Protein AF-A0A916DTI0-F1 (afdb_monomer_lite)

Sequence (153 aa):
MPKKNTNSKPKQEKGILLILILLVIFASASFWEALKLSPRIKTKQDLADYYGITRKTLNKWITHFTTINLEEFKKIRKITFSDLSQILNQLGRVKENSQPLSKKEIKKRCETSDRVLRENISEKYCGISLETYKQVNIFPPNISKKILSHIGV

pLDDT: mean 89.06, std 11.7, range [54.84, 98.19]

Radius of gyration: 21.04 Å; chains: 1; bounding box: 72×32×56 Å

Structure (mmCIF, N/CA/C/O backbone):
data_AF-A0A916DTI0-F1
#
_entry.id   AF-A0A916DTI0-F1
#
loop_
_atom_site.group_PDB
_atom_site.id
_atom_site.type_symbol
_atom_site.label_atom_id
_atom_site.label_alt_id
_atom_site.label_comp_id
_atom_site.label_asym_id
_atom_site.label_entity_id
_atom_site.label_seq_id
_atom_site.pdbx_PDB_ins_code
_atom_site.Cartn_x
_atom_site.Cartn_y
_atom_site.Cartn_z
_atom_site.occupancy
_atom_site.B_iso_or_equiv
_atom_site.auth_seq_id
_atom_site.auth_comp_id
_atom_site.auth_asym_id
_atom_site.auth_atom_id
_atom_site.pdbx_PDB_model_num
ATOM 1 N N . MET A 1 1 ? 54.707 -17.387 37.908 1.00 54.91 1 MET A N 1
ATOM 2 C CA . MET A 1 1 ? 53.911 -17.990 36.813 1.00 54.91 1 MET A CA 1
ATOM 3 C C . MET A 1 1 ? 52.779 -17.037 36.430 1.00 54.91 1 MET A C 1
ATOM 5 O O . MET A 1 1 ? 51.977 -16.723 37.304 1.00 54.91 1 MET A O 1
ATOM 9 N N . PRO A 1 2 ? 52.729 -16.513 35.193 1.00 57.06 2 PRO A N 1
ATOM 10 C CA . PRO A 1 2 ? 51.719 -15.533 34.790 1.00 57.06 2 PRO A CA 1
ATOM 11 C C . PRO A 1 2 ? 50.361 -16.197 34.502 1.00 57.06 2 PRO A C 1
ATOM 13 O O . PRO A 1 2 ? 50.277 -17.185 33.772 1.00 57.06 2 PRO A O 1
ATOM 16 N N . LYS A 1 3 ? 49.289 -15.643 35.085 1.00 54.84 3 LYS A N 1
ATOM 17 C CA . LYS A 1 3 ? 47.898 -16.072 34.871 1.00 54.84 3 LYS A CA 1
ATOM 18 C C . LYS A 1 3 ? 47.464 -15.723 33.443 1.00 54.84 3 LYS A C 1
ATOM 20 O O . LYS A 1 3 ? 47.428 -14.552 33.073 1.00 54.84 3 LYS A O 1
ATOM 25 N N . LYS A 1 4 ? 47.122 -16.740 32.644 1.00 55.59 4 LYS A N 1
ATOM 26 C CA . LYS A 1 4 ? 46.510 -16.573 31.318 1.00 55.59 4 LYS A CA 1
ATOM 27 C C . LYS A 1 4 ? 45.127 -15.941 31.475 1.00 55.59 4 LYS A C 1
ATOM 29 O O . LYS A 1 4 ? 44.228 -16.539 32.056 1.00 55.59 4 LYS A O 1
ATOM 34 N N . ASN A 1 5 ? 44.984 -14.734 30.941 1.00 57.84 5 ASN A N 1
ATOM 35 C CA . ASN A 1 5 ? 43.730 -14.001 30.878 1.00 57.84 5 ASN A CA 1
ATOM 36 C C . ASN A 1 5 ? 42.876 -14.603 29.747 1.00 57.84 5 ASN A C 1
ATOM 38 O O . ASN A 1 5 ? 43.139 -14.377 28.565 1.00 57.84 5 ASN A O 1
ATOM 42 N N . THR A 1 6 ? 41.912 -15.458 30.091 1.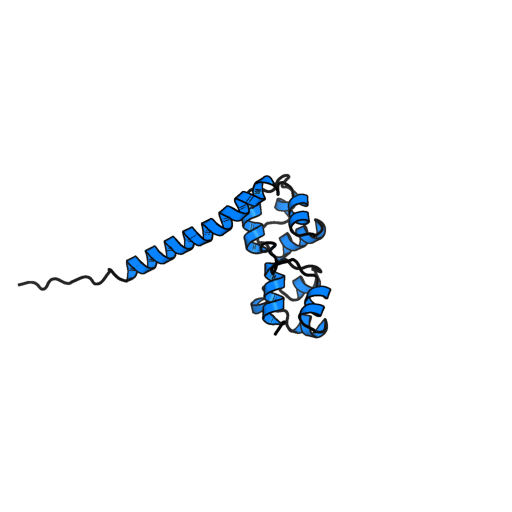00 60.44 6 THR A N 1
ATOM 43 C CA . THR A 1 6 ? 41.015 -16.097 29.120 1.00 60.44 6 THR A CA 1
ATOM 44 C C . THR A 1 6 ? 39.940 -15.107 28.688 1.00 60.44 6 THR A C 1
ATOM 46 O O . THR A 1 6 ? 38.981 -14.842 29.408 1.00 60.44 6 THR A O 1
ATOM 49 N N . ASN A 1 7 ? 40.141 -14.549 27.498 1.00 60.88 7 ASN A N 1
ATOM 50 C CA . ASN A 1 7 ? 39.281 -13.577 26.837 1.00 60.88 7 ASN A CA 1
ATOM 51 C C . ASN A 1 7 ? 37.925 -14.221 26.467 1.00 60.88 7 ASN A C 1
ATOM 53 O O . ASN A 1 7 ? 37.846 -15.063 25.573 1.00 60.88 7 ASN A O 1
ATOM 57 N N . SER A 1 8 ? 36.853 -13.848 27.165 1.00 60.75 8 SER A N 1
ATOM 58 C CA . SER A 1 8 ? 35.501 -14.417 27.054 1.00 60.75 8 SER A CA 1
ATOM 59 C C . SER A 1 8 ? 34.672 -13.832 25.894 1.00 60.75 8 SER A C 1
ATOM 61 O O . SER A 1 8 ? 33.507 -13.472 26.058 1.00 60.75 8 SER A O 1
ATOM 63 N N . LYS A 1 9 ? 35.230 -13.795 24.675 1.00 59.38 9 LYS A N 1
ATOM 64 C CA . LYS A 1 9 ? 34.551 -13.267 23.469 1.00 59.38 9 LYS A CA 1
ATOM 65 C C . LYS A 1 9 ? 33.599 -14.191 22.663 1.00 59.38 9 LYS A C 1
ATOM 67 O O . LYS A 1 9 ? 32.925 -13.661 21.780 1.00 59.38 9 LYS A O 1
ATOM 72 N N . PRO A 1 10 ? 33.403 -15.506 22.915 1.00 61.03 10 PRO A N 1
ATOM 73 C CA . PRO A 1 10 ? 32.735 -16.369 21.927 1.00 61.03 10 PRO A CA 1
ATOM 74 C C . PRO A 1 10 ? 31.205 -16.207 21.836 1.00 61.03 10 PRO A C 1
ATOM 76 O O . PRO A 1 10 ? 30.584 -16.748 20.921 1.00 61.03 10 PRO A O 1
ATOM 79 N N . LYS A 1 11 ? 30.557 -15.508 22.780 1.00 62.81 11 LYS A N 1
ATOM 80 C CA . LYS A 1 11 ? 29.084 -15.408 22.822 1.00 62.81 11 LYS A CA 1
ATOM 81 C C . LYS A 1 11 ? 28.534 -14.275 21.943 1.00 62.81 11 LYS A C 1
ATOM 83 O O . LYS A 1 11 ? 27.439 -14.410 21.406 1.00 62.81 11 LYS A O 1
ATOM 88 N N . GLN A 1 12 ? 29.301 -13.198 21.758 1.00 68.50 12 GLN A N 1
ATOM 89 C CA . GLN A 1 12 ? 28.888 -12.026 20.974 1.00 68.50 12 GLN A CA 1
ATOM 90 C C . GLN A 1 12 ? 28.961 -12.290 19.459 1.00 68.50 12 GLN A C 1
ATOM 92 O O . GLN A 1 12 ? 28.065 -11.895 18.717 1.00 68.50 12 GLN A O 1
ATOM 97 N N . GLU A 1 13 ? 29.971 -13.037 19.006 1.00 75.81 13 GLU A N 1
ATOM 98 C CA . GLU A 1 13 ? 30.190 -13.352 17.584 1.00 75.81 13 GLU A CA 1
ATOM 99 C C . GLU A 1 13 ? 29.100 -14.267 17.004 1.00 75.81 13 GLU A C 1
ATOM 101 O O . GLU A 1 13 ? 28.627 -14.054 15.887 1.00 75.81 13 GLU A O 1
ATOM 106 N N . LYS A 1 14 ? 28.615 -15.235 17.796 1.00 79.75 14 LYS A N 1
ATOM 107 C CA . LYS A 1 14 ? 27.520 -16.131 17.387 1.00 79.75 14 LYS A CA 1
ATOM 108 C C . LYS A 1 14 ? 26.199 -15.385 17.174 1.00 79.75 14 LYS A C 1
ATOM 110 O O . LYS A 1 14 ? 25.441 -15.742 16.276 1.00 79.75 14 LYS A O 1
ATOM 115 N N . GLY A 1 15 ? 25.936 -14.341 17.965 1.00 82.25 15 GLY A N 1
ATOM 116 C CA . GLY A 1 15 ? 24.742 -13.504 17.817 1.00 82.25 15 GLY A CA 1
ATOM 117 C C . GLY A 1 15 ? 24.753 -12.687 16.523 1.00 82.25 15 GLY A C 1
ATOM 118 O O . GLY A 1 15 ? 23.752 -12.648 15.813 1.00 82.25 15 GLY A O 1
ATOM 119 N N . ILE A 1 16 ? 25.903 -12.097 16.175 1.00 86.12 16 ILE A N 1
ATOM 120 C CA . ILE A 1 16 ? 26.069 -11.305 14.944 1.00 86.12 16 ILE A CA 1
ATOM 121 C C . ILE A 1 16 ? 25.881 -12.182 13.703 1.00 86.12 16 ILE A C 1
ATOM 123 O O . ILE A 1 16 ? 25.149 -11.805 12.789 1.00 86.12 16 ILE A O 1
ATOM 127 N N . LEU A 1 17 ? 26.485 -13.373 13.686 1.00 85.81 17 LEU A N 1
ATOM 128 C CA . LEU A 1 17 ? 26.353 -14.304 12.565 1.00 85.81 17 LEU A CA 1
ATOM 129 C C . LEU A 1 17 ? 24.890 -14.711 12.331 1.00 85.81 17 LEU A C 1
ATOM 131 O O . LEU A 1 17 ? 24.426 -14.737 11.193 1.00 85.81 17 LEU A O 1
ATOM 135 N N . LEU A 1 18 ? 24.146 -14.977 13.407 1.00 85.31 18 LEU A N 1
ATOM 136 C CA . LEU A 1 18 ? 22.742 -15.374 13.325 1.00 85.31 18 LEU A CA 1
ATOM 137 C C . LEU A 1 18 ? 21.855 -14.232 12.804 1.00 85.31 18 LEU A C 1
ATOM 139 O O . LEU A 1 18 ? 20.987 -14.468 11.965 1.00 85.31 18 LEU A O 1
ATOM 143 N N . ILE A 1 19 ? 22.121 -12.988 13.217 1.00 87.12 19 ILE A N 1
ATOM 144 C CA . ILE A 1 19 ? 21.443 -11.796 12.682 1.00 87.12 19 ILE A CA 1
ATOM 145 C C . ILE A 1 19 ? 21.718 -11.640 11.180 1.00 87.12 19 ILE A C 1
ATOM 147 O O . ILE A 1 19 ? 20.783 -11.423 10.412 1.00 87.12 19 ILE A O 1
ATOM 151 N N . LEU A 1 20 ? 22.970 -11.794 10.738 1.00 86.31 20 LEU A N 1
ATOM 152 C CA . LEU A 1 20 ? 23.325 -11.678 9.320 1.00 86.31 20 LEU A CA 1
ATOM 153 C C . LEU A 1 20 ? 22.644 -12.755 8.467 1.00 86.31 20 LEU A C 1
ATOM 155 O O . LEU A 1 20 ? 22.103 -12.443 7.408 1.00 86.31 20 LEU A O 1
ATOM 159 N N . ILE A 1 21 ? 22.594 -14.001 8.945 1.00 86.00 21 ILE A N 1
ATOM 160 C CA . ILE A 1 21 ? 21.890 -15.094 8.259 1.00 86.00 21 ILE A CA 1
ATOM 161 C C . ILE A 1 21 ? 20.391 -14.787 8.140 1.00 86.00 21 ILE A C 1
ATOM 163 O O . ILE A 1 21 ? 19.817 -14.942 7.062 1.00 86.00 21 ILE A O 1
ATOM 167 N N . LEU A 1 22 ? 19.756 -14.299 9.210 1.00 81.38 22 LEU A N 1
ATOM 168 C CA . LEU A 1 22 ? 18.340 -13.920 9.177 1.00 81.38 22 LEU A CA 1
ATOM 169 C C . LEU A 1 22 ? 18.0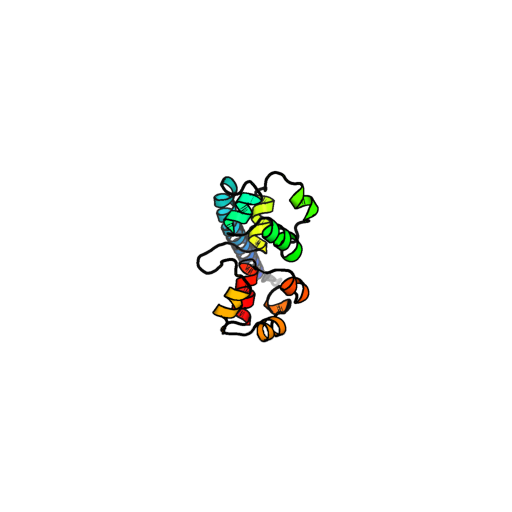70 -12.769 8.200 1.00 81.38 22 LEU A C 1
ATOM 171 O O . LEU A 1 22 ? 17.078 -12.818 7.472 1.00 81.38 22 LEU A O 1
ATOM 175 N N . LEU A 1 23 ? 18.957 -11.772 8.128 1.00 79.62 23 LEU A N 1
ATOM 176 C CA . LEU A 1 23 ? 18.852 -10.683 7.152 1.00 79.62 23 LEU A CA 1
ATOM 177 C C . LEU A 1 23 ? 18.965 -11.196 5.711 1.00 79.62 23 LEU A C 1
ATOM 179 O O . LEU A 1 23 ? 18.184 -10.776 4.858 1.00 79.62 23 LEU A O 1
ATOM 183 N N . VAL A 1 24 ? 19.871 -12.141 5.443 1.00 78.25 24 VAL A N 1
ATOM 184 C CA . VAL A 1 24 ? 20.022 -12.768 4.119 1.00 78.25 24 VAL A CA 1
ATOM 185 C C . VAL A 1 24 ? 18.773 -13.569 3.740 1.00 78.25 24 VAL A C 1
ATOM 187 O O . VAL A 1 24 ? 18.261 -13.417 2.630 1.00 78.25 24 VAL A O 1
ATOM 190 N N . ILE A 1 25 ? 18.229 -14.371 4.660 1.00 75.06 25 ILE A N 1
ATOM 191 C CA . ILE A 1 25 ? 16.998 -15.140 4.425 1.00 75.06 25 ILE A CA 1
ATOM 192 C C . ILE A 1 25 ? 15.817 -14.195 4.162 1.00 75.06 25 ILE A C 1
ATOM 194 O O . ILE A 1 25 ? 15.081 -14.382 3.189 1.00 75.06 25 ILE A O 1
ATOM 198 N N . PHE A 1 26 ? 15.651 -13.144 4.967 1.00 68.56 26 PHE A N 1
ATOM 199 C CA . PHE A 1 26 ? 14.552 -12.188 4.809 1.00 68.56 26 PHE A CA 1
ATOM 200 C C . PHE A 1 26 ? 14.652 -11.389 3.500 1.00 68.56 26 PHE A C 1
ATOM 202 O O . PHE A 1 26 ? 13.651 -11.211 2.795 1.00 68.56 26 PHE A O 1
ATOM 209 N N . ALA A 1 27 ? 15.868 -10.972 3.129 1.00 69.50 27 ALA A N 1
ATOM 210 C CA . ALA A 1 27 ? 16.142 -10.354 1.837 1.00 69.50 27 ALA A CA 1
ATOM 211 C C . ALA A 1 27 ? 15.804 -11.316 0.689 1.00 69.50 27 ALA A C 1
ATOM 213 O O . ALA A 1 27 ? 15.131 -10.919 -0.263 1.00 69.50 27 ALA A O 1
ATOM 214 N N . SER A 1 28 ? 16.177 -12.595 0.811 1.00 72.62 28 SER A N 1
ATOM 215 C CA . SER A 1 28 ? 15.921 -13.600 -0.221 1.00 72.62 28 SER A CA 1
ATOM 216 C C . SER A 1 28 ? 14.427 -13.829 -0.471 1.00 72.62 28 SER A C 1
ATOM 218 O O . SER A 1 28 ? 14.010 -13.827 -1.623 1.00 72.62 28 SER A O 1
ATOM 220 N N . ALA A 1 29 ? 13.584 -13.938 0.562 1.00 71.69 29 ALA A N 1
ATOM 221 C CA . ALA A 1 29 ? 12.149 -14.189 0.379 1.00 71.69 29 ALA A CA 1
ATOM 222 C C . ALA A 1 29 ? 11.456 -13.050 -0.388 1.00 71.69 29 ALA A C 1
ATOM 224 O O . ALA A 1 29 ? 10.643 -13.278 -1.288 1.00 71.69 29 ALA A O 1
ATOM 225 N N . SER A 1 30 ? 11.816 -11.808 -0.059 1.00 66.44 30 SER A N 1
ATOM 226 C CA . SER A 1 30 ? 11.312 -10.627 -0.758 1.00 66.44 30 SER A CA 1
ATOM 227 C C . SER A 1 30 ? 11.830 -10.523 -2.188 1.00 66.44 30 SER A C 1
ATOM 229 O O . SER A 1 30 ? 11.069 -10.193 -3.100 1.00 66.44 30 SER A O 1
ATOM 231 N N . PHE A 1 31 ? 13.100 -10.866 -2.382 1.00 72.94 31 PHE A N 1
ATOM 232 C CA . PHE A 1 31 ? 13.756 -10.893 -3.680 1.00 72.94 31 PHE A CA 1
ATOM 233 C C . PHE A 1 31 ? 13.148 -11.951 -4.614 1.00 72.94 31 PHE A C 1
ATOM 235 O O . PHE A 1 31 ? 12.847 -11.641 -5.763 1.00 72.94 31 PHE A O 1
ATOM 242 N N . TRP A 1 32 ? 12.877 -13.166 -4.125 1.00 76.62 32 TRP A N 1
ATOM 243 C CA . TRP A 1 32 ? 12.298 -14.262 -4.914 1.00 76.62 32 TRP A CA 1
ATOM 244 C C . TRP A 1 32 ? 10.894 -13.946 -5.441 1.00 76.62 32 TRP A C 1
ATOM 246 O O . TRP A 1 32 ? 10.584 -14.255 -6.591 1.00 76.62 32 TRP A O 1
ATOM 256 N N . GLU A 1 33 ? 10.030 -13.329 -4.633 1.00 73.31 33 GLU A N 1
ATOM 257 C CA . GLU A 1 33 ? 8.689 -12.936 -5.089 1.00 73.31 33 GLU A CA 1
ATOM 258 C C . GLU A 1 33 ? 8.753 -11.788 -6.106 1.00 73.31 33 GLU A C 1
ATOM 260 O O . GLU A 1 33 ? 8.073 -11.847 -7.134 1.00 73.31 33 GLU A O 1
ATOM 265 N N . ALA A 1 34 ? 9.612 -10.787 -5.879 1.00 74.75 34 ALA A N 1
ATOM 266 C CA . ALA A 1 34 ? 9.856 -9.737 -6.865 1.00 74.75 34 ALA A CA 1
ATOM 267 C C . ALA A 1 34 ? 10.402 -10.323 -8.177 1.00 74.75 34 ALA A C 1
ATOM 269 O O . ALA A 1 34 ? 9.990 -9.896 -9.251 1.00 74.75 34 ALA A O 1
ATOM 270 N N . LEU A 1 35 ? 11.260 -11.346 -8.108 1.00 80.12 35 LEU A N 1
ATOM 271 C CA . LEU A 1 35 ? 11.842 -12.000 -9.282 1.00 80.12 35 LEU A CA 1
ATOM 272 C C . LEU A 1 35 ? 10.775 -12.740 -10.093 1.00 80.12 35 LEU A C 1
ATOM 274 O O . LEU A 1 35 ? 10.770 -12.664 -11.319 1.00 80.12 35 LEU A O 1
ATOM 278 N N . LYS A 1 36 ? 9.821 -13.387 -9.414 1.00 84.50 36 LYS A N 1
ATOM 279 C CA . LYS A 1 36 ? 8.665 -14.036 -10.054 1.00 84.50 36 LYS A CA 1
ATOM 280 C C . LYS A 1 36 ? 7.710 -13.032 -10.706 1.00 84.50 36 LYS A C 1
ATOM 282 O O . LYS A 1 36 ? 7.128 -13.335 -11.746 1.00 84.50 36 LYS A O 1
ATOM 287 N N . LEU A 1 37 ? 7.527 -11.856 -10.102 1.00 83.81 37 LEU A N 1
ATOM 288 C CA . LEU A 1 37 ? 6.598 -10.827 -10.587 1.00 83.81 37 LEU A CA 1
ATOM 289 C C . LEU A 1 37 ? 7.207 -9.906 -11.648 1.00 83.81 37 LEU A C 1
ATOM 291 O O . LEU A 1 37 ? 6.492 -9.452 -12.536 1.00 83.81 37 LEU A O 1
ATOM 295 N N . SER A 1 38 ? 8.515 -9.664 -11.596 1.00 82.75 38 SER A N 1
ATOM 296 C CA . SER A 1 38 ? 9.238 -8.780 -12.513 1.00 82.75 38 SER A CA 1
ATOM 297 C C . SER A 1 38 ? 9.005 -9.062 -14.004 1.00 82.75 38 SER A C 1
ATOM 299 O O . SER A 1 38 ? 8.788 -8.100 -14.741 1.00 82.75 38 SER A O 1
ATOM 301 N N . PRO A 1 39 ? 8.960 -10.319 -14.497 1.00 83.50 39 PRO A N 1
ATOM 302 C CA . PRO A 1 39 ? 8.657 -10.552 -15.908 1.00 83.50 39 PRO A CA 1
ATOM 303 C C . PRO A 1 39 ? 7.216 -10.180 -16.295 1.00 83.50 39 PRO A C 1
ATOM 305 O O . PRO A 1 39 ? 6.959 -9.968 -17.480 1.00 83.50 39 PRO A O 1
ATOM 308 N N . ARG A 1 40 ? 6.290 -10.089 -15.329 1.00 89.19 40 ARG A N 1
ATOM 309 C CA . ARG A 1 40 ? 4.870 -9.759 -15.546 1.00 89.19 40 ARG A CA 1
ATOM 310 C C . ARG A 1 40 ? 4.568 -8.275 -15.351 1.00 89.19 40 ARG A C 1
ATOM 312 O O . ARG A 1 40 ? 3.699 -7.752 -16.034 1.00 89.19 40 ARG A O 1
ATOM 319 N N . ILE A 1 41 ? 5.276 -7.608 -14.442 1.00 93.31 41 ILE A N 1
ATOM 320 C CA . ILE A 1 41 ? 5.077 -6.191 -14.127 1.00 93.31 41 ILE A CA 1
ATOM 321 C C . ILE A 1 41 ? 6.188 -5.382 -14.788 1.00 93.31 41 ILE A C 1
ATOM 323 O O . ILE A 1 41 ? 7.265 -5.198 -14.222 1.00 93.31 41 ILE A O 1
ATOM 327 N N . LYS A 1 42 ? 5.923 -4.898 -16.003 1.00 93.94 42 LYS A N 1
ATOM 328 C CA . LYS A 1 42 ? 6.869 -4.080 -16.776 1.00 93.94 42 LYS A CA 1
ATOM 329 C C . LYS A 1 42 ? 6.447 -2.621 -16.830 1.00 93.94 42 LYS A C 1
ATOM 331 O O . LYS A 1 42 ? 7.302 -1.748 -16.970 1.00 93.94 42 LYS A O 1
ATOM 336 N N . THR A 1 43 ? 5.152 -2.343 -16.734 1.00 96.50 43 THR A N 1
ATOM 337 C CA . THR A 1 43 ? 4.585 -1.000 -16.840 1.00 96.50 43 THR A CA 1
ATOM 338 C C . THR A 1 43 ? 3.856 -0.580 -15.566 1.00 96.50 43 THR A C 1
ATOM 340 O O . THR A 1 43 ? 3.499 -1.383 -14.707 1.00 96.50 43 THR A O 1
ATOM 343 N N . LYS A 1 44 ? 3.590 0.725 -15.460 1.00 96.12 44 LYS A N 1
ATOM 344 C CA . LYS A 1 44 ? 2.743 1.293 -14.400 1.00 96.12 44 LYS A CA 1
ATOM 345 C C . LYS A 1 44 ? 1.304 0.787 -14.452 1.00 96.12 44 LYS A C 1
ATOM 347 O O . LYS A 1 44 ? 0.643 0.803 -13.420 1.00 96.12 44 LYS A O 1
ATOM 352 N N . GLN A 1 45 ? 0.817 0.398 -15.632 1.00 96.88 45 GLN A N 1
ATOM 353 C CA . GLN A 1 45 ? -0.508 -0.196 -15.761 1.00 96.88 45 GLN A CA 1
ATOM 354 C C . GLN A 1 45 ? -0.496 -1.608 -15.177 1.00 96.88 45 GLN A C 1
ATOM 356 O O . GLN A 1 45 ? -1.287 -1.866 -14.284 1.00 96.88 45 GLN A O 1
ATOM 361 N N . ASP A 1 46 ? 0.488 -2.435 -15.539 1.00 97.00 46 ASP A N 1
ATOM 362 C CA . ASP A 1 46 ? 0.634 -3.797 -15.003 1.00 97.00 46 ASP A CA 1
ATOM 363 C C . ASP A 1 46 ? 0.715 -3.797 -13.468 1.00 97.00 46 ASP A C 1
ATOM 365 O O . ASP A 1 46 ? 0.139 -4.651 -12.800 1.00 97.00 46 ASP A O 1
ATOM 369 N N . LEU A 1 47 ? 1.418 -2.815 -12.887 1.00 97.00 47 LEU A N 1
ATOM 370 C CA . LEU A 1 47 ? 1.498 -2.656 -11.435 1.00 97.00 47 LEU A CA 1
ATOM 371 C C . LEU A 1 47 ? 0.152 -2.240 -10.822 1.00 97.00 47 LEU A C 1
ATOM 373 O O . LEU A 1 47 ? -0.195 -2.698 -9.738 1.00 97.00 47 LEU A O 1
ATOM 377 N N . ALA A 1 48 ? -0.602 -1.367 -11.489 1.00 97.62 48 ALA A N 1
ATOM 378 C CA . ALA A 1 48 ? -1.931 -0.974 -11.033 1.00 97.62 48 ALA A CA 1
ATOM 379 C C . ALA A 1 48 ? -2.910 -2.160 -11.108 1.00 97.62 48 ALA A C 1
ATOM 381 O O . ALA A 1 48 ? -3.647 -2.398 -10.152 1.00 97.62 48 ALA A O 1
ATOM 382 N N . ASP A 1 49 ? -2.834 -2.949 -12.181 1.00 97.06 49 ASP A N 1
ATOM 383 C CA . ASP A 1 49 ? -3.633 -4.157 -12.395 1.00 97.06 49 ASP A CA 1
ATOM 384 C C . ASP A 1 49 ? -3.286 -5.248 -11.377 1.00 97.06 49 ASP A C 1
ATOM 386 O O . ASP A 1 49 ? -4.186 -5.884 -10.836 1.00 97.06 49 ASP A O 1
ATOM 390 N N . TYR A 1 50 ? -2.002 -5.405 -11.025 1.00 96.12 50 TYR A N 1
ATOM 391 C CA . TYR A 1 50 ? -1.564 -6.300 -9.947 1.00 96.12 50 TYR A CA 1
ATOM 392 C C . TYR A 1 50 ? -2.277 -6.006 -8.618 1.00 96.12 50 TYR A C 1
ATOM 394 O O . TYR A 1 50 ? -2.636 -6.931 -7.894 1.00 96.12 50 TYR A O 1
ATOM 402 N N . TYR A 1 51 ? -2.509 -4.728 -8.312 1.00 96.88 51 TYR A N 1
ATOM 403 C CA . TYR A 1 51 ? -3.257 -4.292 -7.132 1.00 96.88 51 TYR A CA 1
ATOM 404 C C . TYR A 1 51 ? -4.773 -4.176 -7.365 1.00 96.88 51 TYR A C 1
ATOM 406 O O . TYR A 1 51 ? -5.499 -3.863 -6.426 1.00 96.88 51 TYR A O 1
ATOM 414 N N . GLY A 1 52 ? -5.274 -4.377 -8.585 1.00 96.88 52 GLY A N 1
ATOM 415 C CA . GLY A 1 52 ? -6.687 -4.167 -8.910 1.00 96.88 52 GLY A CA 1
ATOM 416 C C . GLY A 1 52 ? -7.147 -2.711 -8.743 1.00 96.88 52 GLY A C 1
ATOM 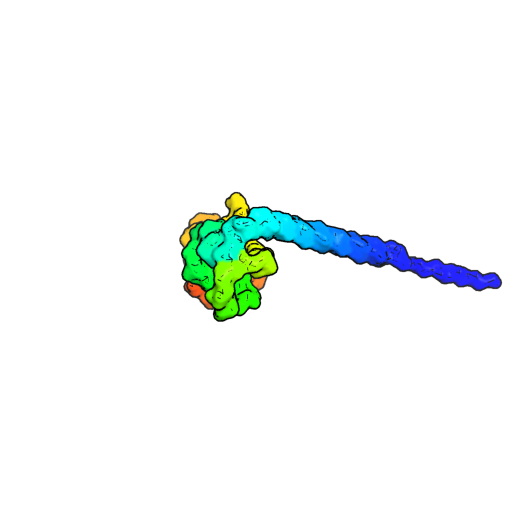417 O O . GLY A 1 52 ? -8.279 -2.457 -8.336 1.00 96.88 52 GLY A O 1
ATOM 418 N N . ILE A 1 53 ? -6.273 -1.736 -9.014 1.00 98.00 53 ILE A N 1
ATOM 419 C CA . ILE A 1 53 ? -6.569 -0.301 -8.878 1.00 98.00 53 ILE A CA 1
ATOM 420 C C . ILE A 1 53 ? -6.304 0.463 -10.175 1.00 98.00 53 ILE A C 1
ATOM 422 O O . ILE A 1 53 ? -5.648 -0.006 -11.096 1.00 98.00 53 ILE A O 1
ATOM 426 N N . THR A 1 54 ? -6.759 1.715 -10.230 1.00 97.94 54 THR A N 1
ATOM 427 C CA . THR A 1 54 ? -6.420 2.613 -11.342 1.00 97.94 54 THR A CA 1
ATOM 428 C C . THR A 1 54 ? -4.998 3.167 -11.216 1.00 97.94 54 THR A C 1
ATOM 430 O O . THR A 1 54 ? -4.489 3.371 -10.110 1.00 97.94 54 THR A O 1
ATOM 433 N N . ARG A 1 55 ? -4.394 3.575 -12.341 1.00 97.00 55 ARG A N 1
ATOM 434 C CA . ARG A 1 55 ? -3.120 4.324 -12.338 1.00 97.00 55 ARG A CA 1
ATOM 435 C C . ARG A 1 55 ? -3.179 5.623 -11.535 1.00 97.00 55 ARG A C 1
ATOM 437 O O . AR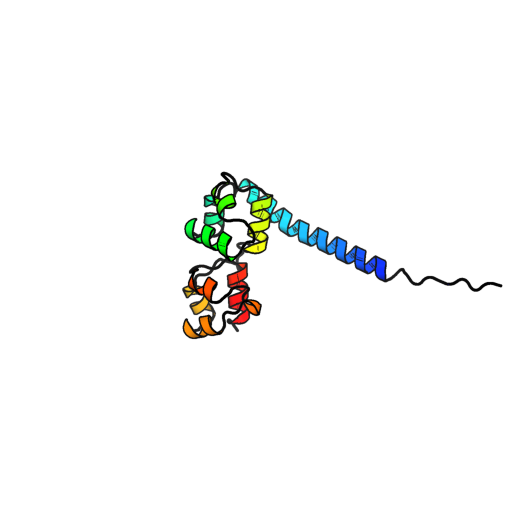G A 1 55 ? -2.181 6.025 -10.946 1.00 97.00 55 ARG A O 1
ATOM 444 N N . LYS A 1 56 ? -4.341 6.282 -11.483 1.00 97.25 56 LYS A N 1
ATOM 445 C CA . LYS A 1 56 ? -4.539 7.486 -10.662 1.00 97.25 56 LYS A CA 1
ATOM 446 C C . LYS A 1 56 ? -4.403 7.159 -9.175 1.00 97.25 56 LYS A C 1
ATOM 448 O O . LYS A 1 56 ? -3.755 7.907 -8.448 1.00 97.25 56 LYS A O 1
ATOM 453 N N . THR A 1 57 ? -4.982 6.042 -8.736 1.00 98.06 57 THR A N 1
ATOM 454 C CA . THR A 1 57 ? -4.833 5.542 -7.363 1.00 98.06 57 THR A CA 1
ATOM 455 C C . THR A 1 57 ? -3.388 5.142 -7.083 1.00 98.06 57 THR A C 1
ATOM 457 O O . THR A 1 57 ? -2.852 5.547 -6.057 1.00 98.06 57 THR A O 1
ATOM 460 N N . LEU A 1 58 ? -2.729 4.446 -8.016 1.00 98.19 58 LEU A N 1
ATOM 461 C CA . LEU A 1 58 ? -1.319 4.079 -7.877 1.00 98.19 58 LEU A CA 1
ATOM 462 C C . LEU A 1 58 ? -0.428 5.316 -7.703 1.00 98.19 58 LEU A C 1
ATOM 464 O O . LEU A 1 58 ? 0.391 5.348 -6.796 1.00 98.19 58 LEU A O 1
ATOM 468 N N . ASN A 1 59 ? -0.623 6.367 -8.503 1.00 97.69 59 ASN A N 1
ATOM 469 C CA . ASN A 1 59 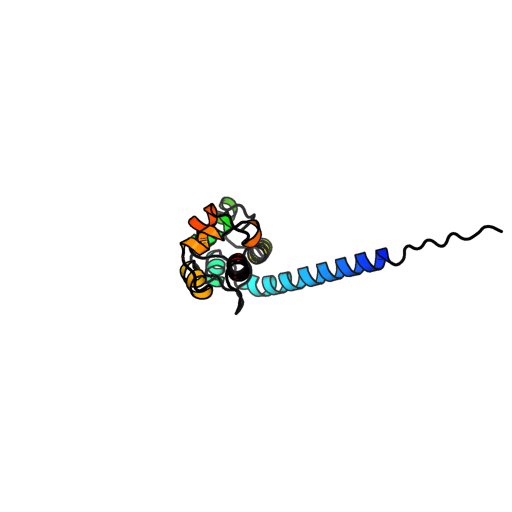? 0.146 7.607 -8.358 1.00 97.69 59 ASN A CA 1
ATOM 470 C C . ASN A 1 59 ? -0.034 8.239 -6.972 1.00 97.69 59 ASN A C 1
ATOM 472 O O . ASN A 1 59 ? 0.949 8.668 -6.380 1.00 97.69 59 ASN A O 1
ATOM 476 N N . LYS A 1 60 ? -1.262 8.249 -6.429 1.00 97.69 60 LYS A N 1
ATOM 477 C CA . LYS A 1 60 ? -1.495 8.695 -5.045 1.00 97.69 60 LYS A CA 1
ATOM 478 C C . LYS A 1 60 ? -0.729 7.832 -4.049 1.00 97.69 60 LYS A C 1
ATOM 480 O O . LYS A 1 60 ? -0.187 8.356 -3.084 1.00 97.69 60 LYS A O 1
ATOM 485 N N . TRP A 1 61 ? -0.680 6.521 -4.270 1.00 98.12 61 TRP A N 1
ATOM 486 C CA . TRP A 1 61 ? 0.070 5.637 -3.387 1.00 98.12 61 TRP A CA 1
ATOM 487 C C . TRP A 1 61 ? 1.564 5.916 -3.415 1.00 98.12 61 TRP A C 1
ATOM 489 O O . TRP A 1 61 ? 2.171 5.979 -2.354 1.00 98.12 61 TRP A O 1
ATOM 499 N N . ILE A 1 62 ? 2.133 6.148 -4.599 1.00 97.75 62 ILE A N 1
ATOM 500 C CA . ILE A 1 62 ? 3.535 6.546 -4.724 1.00 97.75 62 ILE A CA 1
ATOM 501 C C . ILE A 1 62 ? 3.792 7.839 -3.941 1.00 97.75 62 ILE A C 1
ATOM 503 O O . ILE A 1 62 ? 4.707 7.881 -3.127 1.00 97.75 62 ILE A O 1
ATOM 507 N N . THR A 1 63 ? 2.935 8.852 -4.092 1.00 97.38 63 THR A N 1
ATOM 508 C CA . THR A 1 63 ? 3.074 10.129 -3.372 1.00 97.38 63 THR A CA 1
ATOM 509 C C . THR A 1 63 ? 3.032 9.990 -1.854 1.00 97.38 63 THR A C 1
ATOM 511 O O . THR A 1 63 ? 3.774 10.681 -1.166 1.00 97.38 63 THR A O 1
ATOM 514 N N . HIS A 1 64 ? 2.136 9.156 -1.328 1.00 97.12 64 HIS A N 1
ATOM 515 C CA . HIS A 1 64 ? 1.808 9.176 0.098 1.00 97.12 64 HIS A CA 1
ATOM 516 C C . HIS A 1 64 ? 2.405 8.031 0.913 1.00 97.12 64 HIS A C 1
ATOM 518 O O . HIS A 1 64 ? 2.512 8.144 2.129 1.00 97.12 64 HIS A O 1
ATOM 524 N N . PHE A 1 65 ? 2.742 6.914 0.273 1.00 97.19 65 PHE A N 1
ATOM 525 C CA . PHE A 1 65 ? 3.119 5.676 0.961 1.00 97.19 65 PHE A CA 1
ATOM 526 C C . PHE A 1 65 ? 4.472 5.131 0.513 1.00 97.19 65 PHE A C 1
ATOM 528 O O . PHE A 1 65 ? 4.872 4.061 0.968 1.00 97.19 65 PHE A O 1
ATOM 535 N N . THR A 1 66 ? 5.169 5.834 -0.381 1.00 96.62 66 THR A N 1
ATOM 536 C CA . THR A 1 66 ? 6.495 5.429 -0.843 1.00 96.62 66 THR A CA 1
ATOM 537 C C . THR A 1 66 ? 7.495 6.559 -0.702 1.00 96.62 66 THR A C 1
ATOM 539 O O . THR A 1 66 ? 7.130 7.729 -0.661 1.00 96.62 66 THR A O 1
ATOM 542 N N . THR A 1 67 ? 8.775 6.202 -0.663 1.00 95.25 67 THR A N 1
ATOM 543 C CA . THR A 1 67 ? 9.877 7.175 -0.719 1.00 95.25 67 THR A CA 1
ATOM 544 C C . THR A 1 67 ? 10.280 7.517 -2.155 1.00 95.25 67 THR A C 1
ATOM 546 O O . THR A 1 67 ? 11.257 8.229 -2.368 1.00 95.25 67 THR A O 1
ATOM 549 N N . ILE A 1 68 ? 9.564 6.986 -3.149 1.00 94.50 68 ILE A N 1
ATOM 550 C CA . ILE A 1 68 ? 9.861 7.194 -4.564 1.00 94.50 68 ILE A CA 1
ATOM 551 C C . ILE A 1 68 ? 9.349 8.571 -4.981 1.00 94.50 68 ILE A C 1
ATOM 553 O O . ILE A 1 68 ? 8.198 8.930 -4.729 1.00 94.50 68 ILE A O 1
ATOM 557 N N . ASN A 1 69 ? 10.191 9.332 -5.678 1.00 95.62 69 ASN A N 1
ATOM 558 C CA . ASN A 1 69 ? 9.794 10.616 -6.231 1.00 95.62 69 ASN A CA 1
ATOM 559 C C . ASN A 1 69 ? 8.729 10.416 -7.326 1.00 95.62 69 ASN A C 1
ATOM 561 O O . ASN A 1 69 ? 8.979 9.776 -8.350 1.00 95.62 69 ASN A O 1
ATOM 565 N N . LEU A 1 70 ? 7.533 10.982 -7.128 1.00 95.56 70 LEU A N 1
ATOM 566 C CA . LEU A 1 70 ? 6.421 10.827 -8.070 1.00 95.56 70 LEU A CA 1
ATOM 567 C C . LEU A 1 70 ? 6.758 11.363 -9.473 1.00 95.56 70 LEU A C 1
ATOM 569 O O . LEU A 1 70 ? 6.333 10.772 -10.467 1.00 95.56 70 LEU A O 1
ATOM 573 N N . GLU A 1 71 ? 7.486 12.472 -9.580 1.00 96.38 71 GLU A N 1
ATOM 574 C CA . GLU A 1 71 ? 7.810 13.082 -10.872 1.00 96.38 71 GLU A CA 1
ATOM 575 C C . GLU A 1 71 ? 8.818 12.238 -11.657 1.00 96.38 71 GLU A C 1
ATOM 577 O O . GLU A 1 71 ? 8.662 12.050 -12.865 1.00 96.38 71 GLU A O 1
ATOM 582 N N . GLU A 1 72 ? 9.793 11.635 -10.979 1.00 94.62 72 GLU A N 1
ATOM 583 C CA . GLU A 1 72 ? 10.686 10.641 -11.587 1.00 94.62 72 GLU A CA 1
ATOM 584 C C . GLU A 1 72 ? 9.916 9.378 -11.986 1.00 94.62 72 GLU A C 1
ATOM 586 O O . GLU A 1 72 ? 10.001 8.920 -13.129 1.00 94.62 72 GLU A O 1
ATOM 591 N N . PHE A 1 73 ? 9.055 8.877 -11.099 1.00 95.50 73 PHE A N 1
ATOM 592 C CA . PHE A 1 73 ? 8.207 7.717 -11.366 1.00 95.50 73 PHE A CA 1
ATOM 593 C C . PHE A 1 73 ? 7.254 7.933 -12.554 1.00 95.50 73 PHE A C 1
ATOM 595 O O . PHE A 1 73 ? 6.945 7.015 -13.322 1.00 95.50 73 PHE A O 1
ATOM 602 N N . LYS A 1 74 ? 6.778 9.161 -12.776 1.00 94.31 74 LYS A N 1
ATOM 603 C CA . LYS A 1 74 ? 5.978 9.495 -13.962 1.00 94.31 74 LYS A CA 1
ATOM 604 C C . LYS A 1 74 ? 6.800 9.428 -15.247 1.00 94.31 74 LYS A C 1
ATOM 606 O O . LYS A 1 74 ? 6.251 8.970 -16.253 1.00 94.31 74 LYS A O 1
ATOM 611 N N . LYS A 1 75 ? 8.082 9.803 -15.210 1.00 95.31 75 LYS A N 1
ATOM 612 C CA . LYS A 1 75 ? 8.985 9.825 -16.374 1.00 95.31 75 LYS A CA 1
ATOM 613 C C . LYS A 1 75 ? 9.454 8.435 -16.806 1.00 95.31 75 LYS A C 1
ATOM 615 O O . LYS A 1 75 ? 9.625 8.213 -18.005 1.00 95.31 75 LYS A O 1
ATOM 620 N N . ILE A 1 76 ? 9.616 7.481 -15.882 1.00 94.00 76 ILE A N 1
ATOM 621 C CA . ILE A 1 76 ? 10.067 6.129 -16.255 1.00 94.00 76 ILE A CA 1
ATOM 622 C C . ILE A 1 76 ? 9.052 5.437 -17.178 1.00 94.00 76 ILE A C 1
ATOM 624 O O . ILE A 1 76 ? 7.840 5.465 -16.944 1.00 94.00 76 ILE A O 1
ATOM 628 N N . ARG A 1 77 ? 9.535 4.805 -18.252 1.00 91.88 77 ARG A N 1
ATOM 629 C CA . ARG A 1 77 ? 8.679 4.050 -19.188 1.00 91.88 77 ARG A CA 1
ATOM 630 C C . ARG A 1 77 ? 8.403 2.633 -18.697 1.00 91.88 77 ARG A C 1
ATOM 632 O O . ARG A 1 77 ? 7.287 2.144 -18.845 1.00 91.88 77 ARG A O 1
ATOM 639 N N . LYS A 1 78 ? 9.420 1.996 -18.116 1.00 94.75 78 LYS A N 1
ATOM 640 C CA . LYS A 1 78 ? 9.363 0.640 -17.571 1.00 94.75 78 LYS A CA 1
ATOM 641 C C . LYS A 1 78 ? 9.732 0.669 -16.097 1.00 94.75 78 LYS A C 1
ATOM 643 O O . LYS A 1 78 ? 10.603 1.441 -15.711 1.00 94.75 78 LYS A O 1
ATOM 648 N N . ILE A 1 79 ? 9.064 -0.166 -15.314 1.00 94.19 79 ILE A N 1
ATOM 649 C CA . ILE A 1 79 ? 9.387 -0.387 -13.906 1.00 94.19 79 ILE A CA 1
ATOM 650 C C . ILE A 1 79 ? 10.585 -1.331 -13.864 1.00 94.19 79 ILE A C 1
ATOM 652 O O . ILE A 1 79 ? 10.539 -2.419 -14.440 1.00 94.19 79 ILE A O 1
ATOM 656 N N . THR A 1 80 ? 11.672 -0.904 -13.227 1.00 92.81 80 THR A N 1
ATOM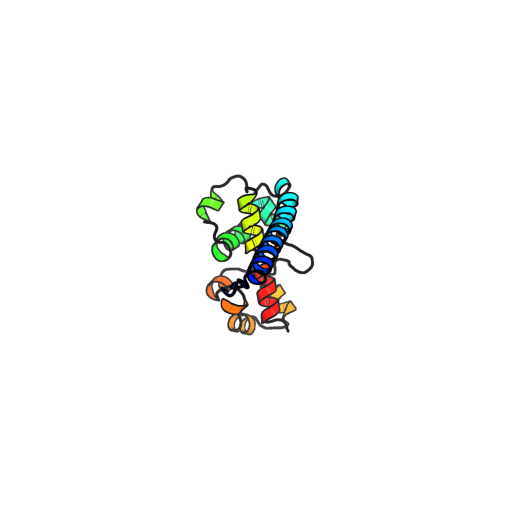 657 C CA . THR A 1 80 ? 12.828 -1.777 -13.030 1.00 92.81 80 THR A CA 1
ATOM 658 C C . THR A 1 80 ? 12.560 -2.765 -11.898 1.00 92.81 80 THR A C 1
ATOM 660 O O . THR A 1 80 ? 11.666 -2.576 -11.072 1.00 92.81 80 THR A O 1
ATOM 663 N N . PHE A 1 81 ? 13.362 -3.826 -11.820 1.00 90.81 81 PHE A N 1
ATOM 664 C CA . PHE A 1 81 ? 13.298 -4.753 -10.691 1.00 90.81 81 PHE A CA 1
ATOM 665 C C . PHE A 1 81 ? 13.483 -4.036 -9.342 1.00 90.81 81 PHE A C 1
ATOM 667 O O . PHE A 1 81 ? 12.779 -4.342 -8.381 1.00 90.81 81 PHE A O 1
ATOM 674 N N . SER A 1 82 ? 14.402 -3.064 -9.285 1.00 89.94 82 SER A N 1
ATOM 675 C CA . SER A 1 82 ? 14.667 -2.279 -8.076 1.00 89.94 82 SER A CA 1
ATOM 676 C C . SER A 1 82 ? 13.440 -1.468 -7.662 1.00 89.94 82 SER A C 1
ATOM 678 O O . SER A 1 82 ? 13.006 -1.571 -6.514 1.00 89.94 82 SER A O 1
ATOM 680 N N . ASP A 1 83 ? 12.830 -0.748 -8.610 1.00 92.19 83 ASP A N 1
ATOM 681 C CA . ASP A 1 83 ? 11.604 0.021 -8.363 1.00 92.19 83 ASP A CA 1
ATOM 682 C C . ASP A 1 83 ? 10.488 -0.893 -7.856 1.00 92.19 83 ASP A C 1
ATOM 684 O O . ASP A 1 83 ? 9.841 -0.607 -6.850 1.00 92.19 83 ASP A O 1
ATOM 688 N N . LEU A 1 84 ? 10.283 -2.032 -8.528 1.00 93.56 84 LEU A N 1
ATOM 689 C CA . LEU A 1 84 ? 9.248 -2.990 -8.160 1.00 93.56 84 LEU A CA 1
ATOM 690 C C . LEU A 1 84 ? 9.469 -3.532 -6.746 1.00 93.56 84 LEU A C 1
ATOM 692 O O . LEU A 1 84 ? 8.538 -3.554 -5.946 1.00 93.56 84 LEU A O 1
ATOM 696 N N . SER A 1 85 ? 10.694 -3.946 -6.424 1.00 91.00 85 SER A N 1
ATOM 697 C CA . SER A 1 85 ? 11.045 -4.460 -5.099 1.00 91.00 85 SER A CA 1
ATOM 698 C C . SER A 1 85 ? 10.769 -3.424 -4.005 1.00 91.00 85 SER A C 1
ATOM 700 O O . SER A 1 85 ? 10.118 -3.736 -3.004 1.00 91.00 85 SER A O 1
ATOM 702 N N . GLN A 1 86 ? 11.182 -2.172 -4.224 1.00 92.56 86 GLN A N 1
ATOM 703 C CA . GLN A 1 86 ? 10.953 -1.072 -3.288 1.00 92.56 86 GLN A CA 1
ATOM 704 C C . GLN A 1 86 ? 9.458 -0.787 -3.093 1.00 92.56 86 GLN A C 1
ATOM 706 O O . GLN A 1 86 ? 8.995 -0.701 -1.953 1.00 92.56 86 GLN A O 1
ATOM 711 N N . ILE A 1 87 ? 8.691 -0.710 -4.185 1.00 95.25 87 ILE A N 1
ATOM 712 C CA . ILE A 1 87 ? 7.239 -0.495 -4.147 1.00 95.25 87 ILE A CA 1
ATOM 713 C C . ILE A 1 87 ? 6.548 -1.621 -3.377 1.00 95.25 87 ILE A C 1
ATOM 715 O O . ILE A 1 87 ? 5.771 -1.349 -2.464 1.00 95.25 87 ILE A O 1
ATOM 719 N N . LEU A 1 88 ? 6.844 -2.884 -3.702 1.00 94.12 88 LEU A N 1
ATOM 720 C CA . LEU A 1 88 ? 6.231 -4.039 -3.041 1.00 94.12 88 LEU A CA 1
ATOM 721 C C . LEU A 1 88 ? 6.571 -4.092 -1.546 1.00 94.12 88 LEU A C 1
ATOM 723 O O . LEU A 1 88 ? 5.734 -4.517 -0.750 1.00 94.12 88 LEU A O 1
ATOM 727 N N . ASN A 1 89 ? 7.776 -3.667 -1.157 1.00 92.00 89 ASN A N 1
ATOM 728 C CA . ASN A 1 89 ? 8.178 -3.604 0.246 1.00 92.00 89 ASN A CA 1
ATOM 729 C C . ASN A 1 89 ? 7.377 -2.542 1.021 1.00 92.00 89 ASN A C 1
ATOM 731 O O . ASN A 1 89 ? 6.896 -2.804 2.122 1.00 92.00 89 ASN A O 1
ATOM 735 N N . GLN A 1 90 ? 7.189 -1.358 0.434 1.00 94.81 90 GLN A N 1
ATOM 736 C CA . GLN A 1 90 ? 6.513 -0.237 1.093 1.00 94.81 90 GLN A CA 1
ATOM 737 C C . GLN A 1 90 ? 4.986 -0.394 1.094 1.00 94.81 90 GLN A C 1
ATOM 739 O O . GLN A 1 90 ? 4.343 -0.301 2.142 1.00 94.81 90 GLN A O 1
ATOM 744 N N . LEU A 1 91 ? 4.398 -0.707 -0.060 1.00 96.44 91 LEU A N 1
ATOM 745 C CA . LEU A 1 91 ? 2.947 -0.822 -0.231 1.00 96.44 91 LEU A CA 1
ATOM 746 C C . LEU A 1 91 ? 2.393 -2.158 0.268 1.00 96.44 91 LEU A C 1
ATOM 748 O O . LEU A 1 91 ? 1.229 -2.241 0.666 1.00 96.44 91 LEU A O 1
ATOM 752 N N . GLY A 1 92 ? 3.228 -3.192 0.292 1.00 94.62 92 GLY A N 1
ATOM 753 C CA . GLY A 1 92 ? 2.831 -4.553 0.607 1.00 94.62 92 GLY A CA 1
ATOM 754 C C . GLY A 1 92 ? 2.440 -5.335 -0.638 1.00 94.62 92 GLY A C 1
ATOM 755 O O . GLY A 1 92 ? 2.232 -4.792 -1.727 1.00 94.62 92 GLY A O 1
ATOM 756 N N . ARG A 1 93 ? 2.343 -6.651 -0.461 1.00 92.94 93 ARG A N 1
ATOM 757 C CA . ARG A 1 93 ? 2.018 -7.595 -1.530 1.00 92.94 93 ARG A CA 1
ATOM 758 C C . ARG A 1 93 ? 0.569 -8.025 -1.438 1.00 92.94 93 ARG A C 1
ATOM 760 O O . ARG A 1 93 ? 0.024 -8.174 -0.343 1.00 92.94 93 ARG A O 1
ATOM 767 N N . VAL A 1 94 ? 0.001 -8.267 -2.609 1.00 91.88 94 VAL A N 1
ATOM 768 C CA . VAL A 1 94 ? -1.330 -8.831 -2.777 1.00 91.88 94 VAL A CA 1
ATOM 769 C C . VAL A 1 94 ? -1.268 -10.319 -2.440 1.00 91.88 94 VAL A C 1
ATOM 771 O O . VAL A 1 94 ? -0.609 -11.093 -3.135 1.00 91.88 94 VAL A O 1
ATOM 774 N N . LYS A 1 95 ? -1.904 -10.703 -1.332 1.00 88.00 95 LYS A N 1
ATOM 775 C CA . LYS A 1 95 ? -2.076 -12.092 -0.861 1.00 88.00 95 LYS A CA 1
ATOM 776 C C . LYS A 1 95 ? -3.508 -12.262 -0.360 1.00 88.00 95 LYS A C 1
ATOM 778 O O . LYS A 1 95 ? -4.188 -11.264 -0.140 1.00 88.00 95 LYS A O 1
ATOM 783 N N . GLU A 1 96 ? -3.967 -13.490 -0.149 1.00 72.81 96 GLU A N 1
ATOM 784 C CA . GLU A 1 96 ? -5.353 -13.797 0.256 1.00 72.81 96 GLU A CA 1
ATOM 785 C C . GLU A 1 96 ? -5.867 -12.901 1.405 1.00 72.81 96 GLU A C 1
ATOM 787 O O . GLU A 1 96 ? -6.912 -12.271 1.283 1.00 72.81 96 GLU A O 1
ATOM 792 N N . ASN A 1 97 ? -5.044 -12.696 2.440 1.00 76.44 97 ASN A N 1
ATOM 793 C CA . ASN A 1 97 ? -5.376 -11.865 3.609 1.00 76.44 97 ASN A CA 1
ATOM 794 C C . ASN A 1 97 ? -4.766 -10.449 3.589 1.00 76.44 97 ASN A C 1
ATOM 796 O O . ASN A 1 97 ? -4.743 -9.759 4.605 1.00 76.44 97 ASN A O 1
ATOM 800 N N . SER A 1 98 ? -4.214 -10.016 2.458 1.00 84.75 98 SER A N 1
ATOM 801 C CA . SER A 1 98 ? -3.485 -8.751 2.320 1.00 84.75 98 SER A CA 1
ATOM 802 C C . SER A 1 98 ? -3.803 -8.152 0.957 1.00 84.75 98 SER A C 1
ATOM 804 O O . SER A 1 98 ? -3.000 -8.208 0.029 1.00 84.75 98 SER A O 1
ATOM 806 N N . GLN A 1 99 ? -5.020 -7.630 0.837 1.00 94.19 99 GLN A N 1
ATOM 807 C CA . GLN A 1 99 ? -5.542 -6.987 -0.365 1.00 94.19 99 GLN A CA 1
ATOM 808 C C . GLN A 1 99 ? -5.666 -5.478 -0.132 1.00 94.19 99 GLN A C 1
ATOM 810 O O . GLN A 1 99 ? -5.816 -5.050 1.018 1.00 94.19 99 GLN A O 1
ATOM 815 N N . PRO A 1 100 ? -5.626 -4.656 -1.189 1.00 97.69 100 PRO A N 1
ATOM 816 C CA . PRO A 1 100 ? -6.048 -3.268 -1.095 1.00 97.69 100 PRO A CA 1
ATOM 817 C C . PRO A 1 100 ? -7.494 -3.166 -0.620 1.00 97.69 100 PRO A C 1
ATOM 819 O O . PRO A 1 100 ? -8.345 -3.911 -1.099 1.00 97.69 100 PRO A O 1
ATOM 822 N N . LEU A 1 101 ? -7.783 -2.241 0.295 1.00 97.38 101 LEU A N 1
ATOM 823 C CA . LEU A 1 101 ? -9.142 -2.031 0.799 1.00 97.38 101 LEU A CA 1
ATOM 824 C C . LEU A 1 101 ? -9.575 -0.584 0.637 1.00 97.38 101 LEU A C 1
ATOM 826 O O . LEU A 1 101 ? -8.831 0.354 0.921 1.00 97.38 101 LEU A O 1
ATOM 830 N N . SER A 1 102 ? -10.816 -0.391 0.215 1.00 97.75 102 SER A N 1
ATOM 831 C CA . SER A 1 102 ? -11.482 0.902 0.258 1.00 97.75 102 SER A CA 1
ATOM 832 C C . SER A 1 102 ? -11.880 1.286 1.683 1.00 97.75 102 SER A C 1
ATOM 834 O O . SER A 1 102 ? -12.097 0.433 2.544 1.00 97.75 102 SER A O 1
ATOM 836 N N . LYS A 1 103 ? -12.082 2.588 1.929 1.00 96.81 103 LYS A N 1
ATOM 837 C CA . LYS A 1 103 ? -12.680 3.081 3.188 1.00 96.81 103 LYS A CA 1
ATOM 838 C C . LYS A 1 103 ? -13.983 2.357 3.535 1.00 96.81 103 LYS A C 1
ATOM 840 O O . LYS A 1 103 ? -14.212 2.013 4.689 1.00 96.81 103 LYS A O 1
ATOM 845 N N . LYS A 1 104 ? -14.825 2.103 2.525 1.00 97.00 104 LYS A N 1
ATOM 846 C CA . LYS A 1 104 ? -16.109 1.410 2.692 1.00 97.00 104 LYS A CA 1
ATOM 847 C C . LYS A 1 104 ? -15.911 -0.032 3.161 1.00 97.00 104 LYS A C 1
ATOM 849 O O . LYS A 1 104 ? -16.644 -0.484 4.034 1.00 97.00 104 LYS A O 1
ATOM 854 N N . GLU A 1 105 ? -14.931 -0.739 2.607 1.00 96.75 105 GLU A N 1
ATOM 855 C CA . GLU A 1 105 ? -14.622 -2.116 3.004 1.00 96.75 105 GLU A CA 1
ATOM 856 C C . GLU A 1 105 ? -13.995 -2.186 4.391 1.00 96.75 105 GLU A C 1
ATOM 858 O O . GLU A 1 105 ? -14.397 -3.040 5.175 1.00 96.75 105 GLU A O 1
ATOM 863 N N . ILE A 1 106 ? -13.078 -1.273 4.726 1.00 96.19 106 ILE A N 1
ATOM 864 C CA . ILE A 1 106 ? -12.517 -1.171 6.081 1.00 96.19 106 ILE A CA 1
ATOM 865 C C . ILE A 1 106 ? -13.640 -0.936 7.088 1.00 96.19 106 ILE A C 1
ATOM 867 O O . ILE A 1 106 ? -13.757 -1.673 8.060 1.00 96.19 106 ILE A O 1
ATOM 871 N N . LYS A 1 107 ? -14.520 0.033 6.815 1.00 95.62 107 LYS A N 1
ATOM 872 C CA . LYS A 1 107 ? -15.678 0.326 7.662 1.00 95.62 107 LYS A CA 1
ATOM 873 C C . LYS A 1 107 ? -16.553 -0.905 7.890 1.00 95.62 107 LYS A C 1
ATOM 875 O O . LYS A 1 107 ? -16.953 -1.165 9.017 1.00 95.62 107 LYS A O 1
ATOM 880 N N . LYS A 1 108 ? -16.825 -1.656 6.818 1.00 95.94 108 LYS A N 1
ATOM 881 C CA . LYS A 1 108 ? -17.612 -2.890 6.879 1.00 95.94 108 LYS A CA 1
ATOM 882 C C . LYS A 1 108 ? -16.920 -3.962 7.725 1.00 95.94 108 LYS A C 1
ATOM 884 O O . LYS A 1 108 ? -17.593 -4.613 8.506 1.00 95.94 108 LYS A O 1
ATOM 889 N N . ARG A 1 109 ? -15.607 -4.150 7.568 1.00 95.19 109 ARG A N 1
ATOM 890 C CA . ARG A 1 109 ? -14.840 -5.180 8.292 1.00 95.19 109 ARG A CA 1
ATOM 891 C C . ARG A 1 109 ? -14.641 -4.858 9.772 1.00 95.19 109 ARG A C 1
ATOM 893 O O . ARG A 1 109 ? -14.610 -5.778 10.568 1.00 95.19 109 ARG A O 1
ATOM 900 N N . CYS A 1 110 ? -14.504 -3.583 10.123 1.00 94.62 110 CYS A N 1
ATOM 901 C CA . CYS A 1 110 ? -14.373 -3.134 11.511 1.00 94.62 110 CYS A CA 1
ATOM 902 C C . CYS A 1 110 ? -15.727 -2.860 12.192 1.00 94.62 110 CYS A C 1
ATOM 904 O O . CYS A 1 110 ? -15.725 -2.340 13.300 1.00 94.62 110 CYS A O 1
ATOM 906 N N . GLU A 1 111 ? -16.856 -3.093 11.510 1.00 95.31 111 GLU A N 1
ATOM 907 C CA . GLU A 1 111 ? -18.215 -2.837 12.024 1.00 95.31 111 GLU A CA 1
ATOM 908 C C . GLU A 1 111 ? -18.388 -1.451 12.668 1.00 95.31 111 GLU A C 1
ATOM 910 O O . GLU A 1 111 ? -19.010 -1.274 13.712 1.00 95.31 111 GLU A O 1
ATOM 915 N N . THR A 1 112 ? -17.807 -0.431 12.037 1.00 94.12 112 THR A N 1
ATOM 916 C CA . THR A 1 112 ? -17.660 0.892 12.653 1.00 94.12 112 THR A CA 1
ATOM 917 C C . THR A 1 112 ? -18.225 2.015 11.782 1.00 94.12 112 THR A C 1
ATOM 919 O O . THR A 1 112 ? -18.756 1.791 10.693 1.00 94.12 112 THR A O 1
ATOM 922 N N . SER A 1 113 ? -18.130 3.260 12.252 1.00 94.38 113 SER A N 1
ATOM 923 C CA . SER A 1 113 ? -18.545 4.453 11.506 1.00 94.38 113 SER A CA 1
ATOM 924 C C . SER A 1 113 ? -17.355 5.203 10.903 1.00 94.38 113 SER A C 1
ATOM 926 O O . SER A 1 113 ? -16.216 5.087 11.353 1.00 94.38 113 SER A O 1
ATOM 928 N N . ASP A 1 114 ? -17.617 6.054 9.905 1.00 92.94 114 ASP A N 1
ATOM 929 C CA . ASP A 1 114 ? -16.575 6.904 9.310 1.00 92.94 114 ASP A CA 1
ATOM 930 C C . ASP A 1 114 ? -15.975 7.898 10.318 1.00 92.94 114 ASP A C 1
ATOM 932 O O . ASP A 1 114 ? -14.826 8.315 10.164 1.00 92.94 114 ASP A O 1
ATOM 936 N N . ARG A 1 115 ? -16.748 8.292 11.340 1.00 95.06 115 ARG A N 1
ATOM 937 C CA . ARG A 1 115 ? -16.273 9.150 12.429 1.00 95.06 115 ARG A CA 1
ATOM 938 C C . ARG A 1 115 ? -15.249 8.408 13.282 1.00 95.06 115 ARG A C 1
ATOM 940 O O . ARG A 1 115 ? -14.129 8.891 13.402 1.00 95.06 115 ARG A O 1
ATOM 947 N N . VAL A 1 116 ? -15.613 7.222 13.769 1.00 93.81 116 VAL A N 1
ATOM 948 C CA . VAL A 1 116 ? -14.742 6.395 14.614 1.00 93.81 116 VAL A CA 1
ATOM 949 C C . VAL A 1 116 ? -13.470 6.009 13.863 1.00 93.81 116 VAL A C 1
ATOM 951 O O . VAL A 1 116 ? -12.388 6.123 14.429 1.00 93.81 116 VAL A O 1
ATOM 954 N N . LEU A 1 117 ? -13.556 5.661 12.570 1.00 94.06 117 LEU A N 1
ATOM 955 C CA . LEU A 1 117 ? -12.354 5.439 11.758 1.00 94.06 117 LEU A CA 1
ATOM 956 C C . LEU A 1 117 ? -11.427 6.653 11.802 1.00 94.06 117 LEU A C 1
ATOM 958 O O . LEU A 1 117 ? -10.268 6.510 12.163 1.00 94.06 117 LEU A O 1
ATOM 962 N N . ARG A 1 118 ? -11.927 7.851 11.475 1.00 95.00 118 ARG A N 1
ATOM 963 C CA . ARG A 1 118 ? -11.102 9.071 11.438 1.00 95.00 118 ARG A CA 1
ATOM 964 C C . ARG A 1 118 ? -10.478 9.418 12.787 1.00 95.00 118 ARG A C 1
ATOM 966 O O . ARG A 1 118 ? -9.348 9.887 12.793 1.00 95.00 118 ARG A O 1
ATOM 973 N N . GLU A 1 119 ? -11.200 9.207 13.883 1.00 95.88 119 GLU A N 1
ATOM 974 C CA . GLU A 1 119 ? -10.716 9.472 15.245 1.00 95.88 119 GLU A CA 1
ATOM 975 C C . GLU A 1 119 ? -9.610 8.492 15.675 1.00 95.88 119 GLU A C 1
ATOM 977 O O . GLU A 1 119 ? -8.771 8.851 16.494 1.00 95.88 119 GLU A O 1
ATOM 982 N N . ASN A 1 120 ? -9.564 7.291 15.085 1.00 95.44 120 ASN A N 1
ATOM 983 C CA . ASN A 1 120 ? -8.571 6.258 15.401 1.00 95.44 120 ASN A CA 1
ATOM 984 C C . ASN A 1 120 ? -7.435 6.145 14.366 1.00 95.44 120 ASN A C 1
ATOM 986 O O . ASN A 1 120 ? -6.484 5.387 14.562 1.00 95.44 120 ASN A O 1
ATOM 990 N N . ILE A 1 121 ? -7.482 6.900 13.262 1.00 96.75 121 ILE A N 1
ATOM 991 C CA . ILE A 1 121 ? -6.347 6.969 12.336 1.00 96.75 121 ILE A CA 1
ATOM 992 C C . ILE A 1 121 ? -5.198 7.717 13.005 1.00 96.75 121 ILE A C 1
ATOM 994 O O . ILE A 1 121 ? -5.318 8.878 13.388 1.00 96.75 121 ILE A O 1
ATOM 998 N N . SER A 1 122 ? -4.045 7.060 13.066 1.00 95.06 122 SER A N 1
ATOM 999 C CA . SER A 1 122 ? -2.810 7.660 13.555 1.00 95.06 122 SER A CA 1
ATOM 1000 C C . SER A 1 122 ? -1.603 7.143 12.785 1.00 95.06 122 SER A C 1
ATOM 1002 O O . SER A 1 122 ? -1.548 5.979 12.379 1.00 95.06 122 SER A O 1
ATOM 1004 N N . GLU A 1 123 ? -0.589 7.989 12.636 1.00 94.31 123 GLU A N 1
ATOM 1005 C CA . GLU A 1 123 ? 0.646 7.603 11.956 1.00 94.31 123 GLU A CA 1
ATOM 1006 C C . GLU A 1 123 ? 1.382 6.490 12.712 1.00 94.31 123 GLU A C 1
ATOM 1008 O O . GLU A 1 123 ? 1.851 5.531 12.103 1.00 94.31 123 GLU A O 1
ATOM 1013 N N . LYS A 1 124 ? 1.375 6.549 14.050 1.00 95.31 124 LYS A N 1
ATOM 1014 C CA . LYS A 1 124 ? 2.022 5.561 14.921 1.00 95.31 124 LYS A CA 1
ATOM 1015 C C . LYS A 1 124 ? 1.486 4.140 14.718 1.00 95.31 124 LYS A C 1
ATOM 1017 O O . LYS A 1 124 ? 2.280 3.209 14.623 1.00 95.31 124 LYS A O 1
ATOM 1022 N N . TYR A 1 125 ? 0.164 3.964 14.671 1.00 94.94 125 TYR A N 1
ATOM 1023 C CA . TYR A 1 125 ? -0.442 2.628 14.616 1.00 94.94 125 TYR A CA 1
ATOM 1024 C C . TYR A 1 125 ? -0.825 2.215 13.192 1.00 94.94 125 TYR A C 1
ATOM 1026 O O . TYR A 1 125 ? -0.608 1.071 12.796 1.00 94.94 125 TYR A O 1
ATOM 1034 N N . CYS A 1 126 ? -1.334 3.147 12.384 1.00 95.75 126 CYS A N 1
ATOM 1035 C CA . CYS A 1 126 ? -1.800 2.858 11.028 1.00 95.75 126 CYS A CA 1
ATOM 1036 C C . CYS A 1 126 ? -0.723 3.091 9.952 1.00 95.75 126 CYS A C 1
ATOM 1038 O O . CYS A 1 126 ? -0.858 2.591 8.836 1.00 95.75 126 CYS A O 1
ATOM 1040 N N . GLY A 1 127 ? 0.354 3.824 10.258 1.00 95.19 127 GLY A N 1
ATOM 1041 C CA . GLY A 1 127 ? 1.374 4.211 9.274 1.00 95.19 127 GLY A CA 1
ATOM 1042 C C . GLY A 1 127 ? 0.882 5.239 8.252 1.00 95.19 127 GLY A C 1
ATOM 1043 O O . GLY A 1 127 ? 1.381 5.261 7.131 1.00 95.19 127 GLY A O 1
ATOM 1044 N N . ILE A 1 128 ? -0.142 6.023 8.600 1.00 96.81 128 ILE A N 1
ATOM 1045 C CA . ILE A 1 128 ? -0.763 7.030 7.736 1.00 96.81 128 ILE A CA 1
ATOM 1046 C C . ILE A 1 128 ? -1.281 8.199 8.583 1.00 96.81 128 ILE A C 1
ATOM 1048 O O . ILE A 1 128 ? -1.887 7.985 9.633 1.00 96.81 128 ILE A O 1
ATOM 1052 N N . SER A 1 129 ? -1.067 9.430 8.115 1.00 97.00 129 SER A N 1
ATOM 1053 C CA . SER A 1 129 ? -1.631 10.630 8.742 1.00 97.00 129 SER A CA 1
ATOM 1054 C C . SER A 1 129 ? -3.119 10.804 8.416 1.00 97.00 129 SER A C 1
ATOM 1056 O O . SER A 1 129 ? -3.624 10.295 7.409 1.00 97.00 129 SER A O 1
ATOM 1058 N N . LEU A 1 130 ? -3.843 11.571 9.232 1.00 96.75 130 LEU A N 1
ATOM 1059 C CA . LEU A 1 130 ? -5.259 11.846 8.985 1.00 96.75 130 LEU A CA 1
ATOM 1060 C C . LEU A 1 130 ? -5.473 12.629 7.675 1.00 96.75 130 LEU A C 1
ATOM 1062 O O . LEU A 1 130 ? -6.450 12.401 6.957 1.00 96.75 130 LEU A O 1
ATOM 1066 N N . GLU A 1 131 ? -4.554 13.528 7.332 1.00 97.31 131 GLU A N 1
ATOM 1067 C CA . GLU A 1 131 ? -4.553 14.315 6.095 1.00 97.31 131 GLU A CA 1
ATOM 1068 C C . GLU A 1 131 ? -4.450 13.389 4.886 1.00 97.31 131 GLU A C 1
ATOM 1070 O O . GLU A 1 131 ? -5.270 13.458 3.968 1.00 97.31 131 GLU A O 1
ATOM 1075 N N . THR A 1 132 ? -3.500 12.455 4.931 1.00 97.44 132 THR A N 1
ATOM 1076 C CA . THR A 1 132 ? -3.319 11.448 3.886 1.00 97.44 132 THR A CA 1
ATOM 1077 C C . THR A 1 132 ? -4.550 10.553 3.791 1.00 97.44 132 THR A C 1
ATOM 1079 O O . THR A 1 132 ? -5.088 10.338 2.705 1.00 97.44 132 THR A O 1
ATOM 1082 N N . TYR A 1 133 ? -5.078 10.089 4.927 1.00 97.31 133 TYR A N 1
ATOM 1083 C CA . TYR A 1 133 ? -6.300 9.289 4.963 1.00 97.31 133 TYR A CA 1
ATOM 1084 C C . TYR A 1 133 ? -7.470 9.993 4.266 1.00 97.31 133 TYR A C 1
ATOM 1086 O O . TYR A 1 133 ? -8.222 9.359 3.526 1.00 97.31 133 TYR A O 1
ATOM 1094 N N . LYS A 1 134 ? -7.629 11.312 4.429 1.00 96.12 134 LYS A N 1
ATOM 1095 C CA . LYS A 1 134 ? -8.680 12.084 3.742 1.00 96.12 134 LYS A CA 1
ATOM 1096 C C . LYS A 1 134 ? -8.503 12.098 2.217 1.00 96.12 134 LYS A C 1
ATOM 1098 O O . LYS A 1 134 ? -9.505 12.055 1.508 1.00 96.12 134 LYS A O 1
ATOM 1103 N N . GLN A 1 135 ? -7.270 12.082 1.713 1.00 96.81 135 GLN A N 1
ATOM 1104 C CA . GLN A 1 135 ? -6.948 12.229 0.285 1.00 96.81 135 GLN A CA 1
ATOM 1105 C C . GLN A 1 135 ? -7.026 10.926 -0.534 1.00 96.81 135 GLN A C 1
ATOM 1107 O O . GLN A 1 135 ? -7.114 10.965 -1.775 1.00 96.81 135 GLN A O 1
ATOM 1112 N N . VAL A 1 136 ? -7.018 9.767 0.131 1.00 96.94 136 VAL A N 1
ATOM 1113 C CA . VAL A 1 136 ? -7.032 8.447 -0.518 1.00 96.94 136 VAL A CA 1
ATOM 1114 C C . VAL A 1 136 ? -8.333 7.694 -0.213 1.00 96.94 136 VAL A C 1
ATOM 1116 O O . VAL A 1 136 ? -8.890 7.811 0.873 1.00 96.94 136 VAL A O 1
ATOM 1119 N N . ASN A 1 137 ? -8.852 6.937 -1.185 1.00 97.31 137 ASN A N 1
ATOM 1120 C CA . ASN A 1 137 ? -10.098 6.165 -1.034 1.00 97.31 137 ASN A CA 1
ATOM 1121 C C . ASN A 1 137 ? -9.876 4.653 -0.929 1.00 97.31 137 ASN A C 1
ATOM 1123 O O . ASN A 1 137 ? -10.723 3.969 -0.360 1.00 97.31 137 ASN A O 1
ATOM 1127 N N . ILE A 1 138 ? -8.766 4.159 -1.482 1.00 98.12 138 ILE A N 1
ATOM 1128 C CA . ILE A 1 138 ? -8.338 2.757 -1.471 1.00 98.12 138 ILE A CA 1
ATOM 1129 C C . ILE A 1 138 ? -6.917 2.739 -0.923 1.00 98.12 138 ILE A C 1
ATOM 1131 O O . ILE A 1 138 ? -6.087 3.525 -1.382 1.00 98.12 138 ILE A O 1
ATOM 1135 N N . PHE A 1 139 ? -6.642 1.885 0.052 1.00 98.06 139 PHE A N 1
ATOM 1136 C CA . PHE A 1 139 ? -5.369 1.831 0.759 1.00 98.06 139 PHE A CA 1
ATOM 1137 C C . PHE A 1 139 ? -4.507 0.666 0.267 1.00 98.06 139 PHE A C 1
ATOM 1139 O O . PHE A 1 139 ? -5.053 -0.385 -0.076 1.00 98.06 139 PHE A O 1
ATOM 1146 N N . PRO A 1 140 ? -3.170 0.815 0.261 1.00 97.88 140 PRO A N 1
ATOM 1147 C CA . PRO A 1 140 ? -2.263 -0.294 -0.017 1.00 97.88 140 PRO A CA 1
ATOM 1148 C C . PRO A 1 140 ? -2.455 -1.462 0.960 1.00 97.88 140 PRO A C 1
ATOM 1150 O O . PRO A 1 140 ? -2.932 -1.233 2.077 1.00 97.88 140 PRO A O 1
ATOM 1153 N N . PRO A 1 141 ? -2.041 -2.692 0.609 1.00 97.62 141 PRO A N 1
ATOM 1154 C CA . PRO A 1 141 ? -2.171 -3.851 1.493 1.00 97.62 141 PRO A CA 1
ATOM 1155 C C . PRO A 1 141 ? -1.558 -3.657 2.888 1.00 97.62 141 PRO A C 1
ATOM 1157 O O . PRO A 1 141 ? -2.208 -3.952 3.890 1.00 97.62 141 PRO A O 1
ATOM 1160 N N . ASN A 1 142 ? -0.349 -3.089 2.980 1.00 96.19 142 ASN A N 1
ATOM 1161 C CA . ASN A 1 142 ? 0.312 -2.847 4.269 1.00 96.19 142 ASN A CA 1
ATOM 1162 C C . ASN A 1 142 ? -0.480 -1.871 5.150 1.00 96.19 142 ASN A C 1
ATOM 1164 O O . ASN A 1 142 ? -0.620 -2.099 6.349 1.00 96.19 142 ASN A O 1
ATOM 1168 N N . ILE A 1 143 ? -1.009 -0.796 4.560 1.00 97.25 143 ILE A N 1
ATOM 1169 C CA . ILE A 1 143 ? -1.794 0.212 5.285 1.00 97.25 143 ILE A CA 1
ATOM 1170 C C . ILE A 1 143 ? -3.155 -0.361 5.683 1.00 97.25 143 ILE A C 1
ATOM 1172 O O . ILE A 1 143 ? -3.564 -0.231 6.832 1.00 97.25 143 ILE A O 1
ATOM 1176 N N . SER A 1 144 ? -3.819 -1.065 4.765 1.00 97.00 144 SER A N 1
ATOM 1177 C CA . SER A 1 144 ? -5.090 -1.749 5.019 1.00 97.00 144 SER A CA 1
ATOM 1178 C C . SER A 1 144 ? -4.973 -2.704 6.205 1.00 97.00 144 SER A C 1
ATOM 1180 O O . SER A 1 144 ? -5.785 -2.647 7.125 1.00 97.00 144 SER A O 1
ATOM 1182 N N . LYS A 1 145 ? -3.916 -3.528 6.230 1.00 95.88 145 LYS A N 1
ATOM 1183 C CA . LYS A 1 145 ? -3.641 -4.455 7.330 1.00 95.88 145 LYS A CA 1
ATOM 1184 C C . LYS A 1 145 ? -3.442 -3.727 8.658 1.00 95.88 145 LYS A C 1
ATOM 1186 O O . LYS A 1 145 ? -4.030 -4.144 9.647 1.00 95.88 145 LYS A O 1
ATOM 1191 N N . LYS A 1 146 ? -2.645 -2.653 8.681 1.00 95.81 146 LYS A N 1
ATOM 1192 C CA . LYS A 1 146 ? -2.386 -1.877 9.905 1.00 95.81 146 LYS A CA 1
ATOM 1193 C C . LYS A 1 146 ? -3.657 -1.235 10.463 1.00 95.81 146 LYS A C 1
ATOM 1195 O O . LYS A 1 146 ? -3.895 -1.319 11.664 1.00 95.81 146 LYS A O 1
ATOM 1200 N N . ILE A 1 147 ? -4.486 -0.648 9.596 1.00 95.88 147 ILE A N 1
ATOM 1201 C CA . ILE A 1 147 ? -5.775 -0.065 9.997 1.00 95.88 147 ILE A CA 1
ATOM 1202 C C . ILE A 1 147 ? -6.679 -1.149 10.589 1.00 95.88 147 ILE A C 1
ATOM 1204 O O . ILE A 1 147 ? -7.195 -0.974 11.690 1.00 95.88 147 ILE A O 1
ATOM 1208 N N . LEU A 1 148 ? -6.828 -2.284 9.895 1.00 95.38 148 LEU A N 1
ATOM 1209 C CA . LEU A 1 148 ? -7.630 -3.399 10.395 1.00 95.38 148 LEU A CA 1
ATOM 1210 C C . LEU A 1 148 ? -7.100 -3.934 11.725 1.00 95.38 148 LEU A C 1
ATOM 1212 O O . LEU A 1 148 ? -7.895 -4.142 12.618 1.00 95.38 148 LEU A O 1
ATOM 1216 N N . SER A 1 149 ? -5.788 -4.109 11.897 1.00 94.56 149 SER A N 1
ATOM 1217 C CA . SER A 1 149 ? -5.231 -4.612 13.162 1.00 94.56 149 SER A CA 1
ATOM 1218 C C . SER A 1 149 ? -5.353 -3.635 14.329 1.00 94.56 149 SER A C 1
ATOM 1220 O O . SER A 1 149 ? -5.251 -4.043 15.479 1.00 94.56 149 SER A O 1
ATOM 1222 N N . HIS A 1 150 ? -5.476 -2.338 14.043 1.00 94.94 150 HIS A N 1
ATOM 1223 C CA . HIS A 1 150 ? -5.593 -1.322 15.081 1.00 94.94 150 HIS A CA 1
ATOM 1224 C C . HIS A 1 150 ? -7.045 -1.103 15.512 1.00 94.94 150 HIS A C 1
ATOM 1226 O O . HIS A 1 150 ? -7.295 -0.869 16.689 1.00 94.94 150 HIS A O 1
ATOM 1232 N N . ILE A 1 151 ? -7.979 -1.148 14.556 1.00 93.00 151 ILE A N 1
ATOM 1233 C CA . ILE A 1 151 ? -9.388 -0.789 14.769 1.00 93.00 151 ILE A CA 1
ATOM 1234 C C . ILE A 1 151 ? -10.294 -2.025 14.801 1.00 93.00 151 ILE A C 1
ATOM 1236 O O . ILE A 1 151 ? -11.278 -2.045 15.532 1.00 93.00 151 ILE A O 1
ATOM 1240 N N . GLY A 1 152 ? -10.000 -3.028 13.974 1.00 79.25 152 GLY A N 1
ATOM 1241 C CA . GLY A 1 152 ? -10.690 -4.312 13.982 1.00 79.25 152 GLY A CA 1
ATOM 1242 C C . GLY A 1 152 ? -10.208 -5.130 15.172 1.00 79.25 152 GLY A C 1
ATOM 1243 O O . GLY A 1 152 ? -9.045 -5.528 15.215 1.00 79.25 152 GLY A O 1
ATOM 1244 N N . VAL A 1 153 ? -11.103 -5.306 16.139 1.00 57.59 153 VAL A N 1
ATOM 1245 C CA . VAL A 1 153 ? -10.952 -6.231 17.268 1.00 57.59 153 VAL A CA 1
ATOM 1246 C C . VAL A 1 153 ? -11.062 -7.665 16.764 1.00 57.59 153 VAL A C 1
ATOM 1248 O O . VAL A 1 153 ? -11.946 -7.911 15.912 1.00 57.59 153 VAL A O 1
#

Secondary structure (DSSP, 8-state):
---------HHHHHHHHHHHHHHHHHHHHHHHHHHHHTTT--SHHHHHHHTT--HHHHHHHHHHH-SS-HHHHHH-SS--HHHHHHHHHHH---BTTB--EEHHHHHHHTT--HHHHHHH--HHHHSS-HHHHHH-SEE-HHHHHHHHHHH--

Foldseek 3Di:
DDDDDPDPPPPVVVVVVVVVVVVVVVVVVLLVVLVVCQVQAWALCSVCVQQPHDSVLVLLCCVFQAPDDSVVVVPDGTQDSVNSSRSCVRLHHDDPQQHKAFPVRLCVQLVHDPVVLLVQDDCVQQVGDSVSVVVHGIGRRSSSVSSCVRRRD

Organism: NCBI:txid2864201